Protein AF-A0A3D0YSS6-F1 (afdb_monomer)

Nearest PDB structures (foldseek):
  4v1t-assembly1_B  TM=6.063E-01  e=2.853E-01  Lyngbya aestuarii
  3hm2-assembly2_F  TM=6.237E-01  e=2.292E+00  Corynebacterium diphtheriae
  5je6-assembly1_A  TM=5.484E-01  e=1.655E+00  Burkholderia glumae
  4fe7-assembly1_A-2  TM=4.274E-01  e=8.087E-01  Escherichia coli
  6uak-assembly1_A-2  TM=5.687E-01  e=2.611E+00  Lachnospiraceae bacterium C6A11

Structure (mmCIF, N/CA/C/O backbone):
data_AF-A0A3D0YSS6-F1
#
_entry.id   AF-A0A3D0YSS6-F1
#
loop_
_atom_site.group_PDB
_atom_site.id
_atom_site.type_symbol
_atom_site.label_atom_id
_atom_site.label_alt_id
_atom_site.label_comp_id
_atom_site.label_asym_id
_atom_site.label_entity_id
_atom_site.label_seq_id
_atom_site.pdbx_PDB_ins_code
_atom_site.Cartn_x
_atom_site.Cartn_y
_atom_site.Cartn_z
_atom_site.occupancy
_atom_site.B_iso_or_equiv
_atom_site.auth_seq_id
_atom_site.auth_comp_id
_atom_site.auth_asym_id
_atom_site.auth_atom_id
_atom_site.pdbx_PDB_model_num
ATOM 1 N N . MET A 1 1 ? -20.074 -1.335 9.947 1.00 51.19 1 MET A N 1
ATOM 2 C CA . MET A 1 1 ? -19.011 -1.752 9.007 1.00 51.19 1 MET A CA 1
ATOM 3 C C . MET A 1 1 ? -18.109 -0.552 8.748 1.00 51.19 1 MET A C 1
ATOM 5 O O . MET A 1 1 ? -18.621 0.446 8.255 1.00 51.19 1 MET A O 1
ATOM 9 N N . SER A 1 2 ? -16.824 -0.589 9.121 1.00 76.44 2 SER A N 1
ATOM 10 C CA . SER A 1 2 ? -15.894 0.482 8.730 1.00 76.44 2 SER A CA 1
ATOM 11 C C . SER A 1 2 ? -15.377 0.200 7.325 1.00 76.44 2 SER A C 1
ATOM 13 O O . SER A 1 2 ? -14.796 -0.855 7.078 1.00 76.44 2 SER A O 1
ATOM 15 N N . GLN A 1 3 ? -15.605 1.128 6.406 1.00 88.19 3 GLN A N 1
ATOM 16 C CA . GLN A 1 3 ? -15.073 1.050 5.052 1.00 88.19 3 GLN A CA 1
ATOM 17 C C . GLN A 1 3 ? -13.529 0.991 5.095 1.00 88.19 3 GLN A C 1
ATOM 19 O O . GLN A 1 3 ? -12.937 1.783 5.832 1.00 88.19 3 GLN A O 1
ATOM 24 N N . PRO A 1 4 ? -12.858 0.090 4.345 1.00 94.50 4 PRO A N 1
ATOM 25 C CA . PRO A 1 4 ? -11.400 0.046 4.295 1.00 94.50 4 PRO A CA 1
ATOM 26 C C . PRO A 1 4 ? -10.840 1.389 3.840 1.00 94.50 4 PRO A C 1
ATOM 28 O O . PRO A 1 4 ? -11.366 1.980 2.906 1.00 94.50 4 PRO A O 1
ATOM 31 N N . THR A 1 5 ? -9.772 1.869 4.457 1.00 96.06 5 THR A N 1
ATOM 32 C CA . THR A 1 5 ? -9.146 3.153 4.120 1.00 96.06 5 THR A CA 1
ATOM 33 C C . THR A 1 5 ? -7.859 2.956 3.327 1.00 96.06 5 THR A C 1
ATOM 35 O O . THR A 1 5 ? -7.118 1.993 3.555 1.00 96.06 5 THR A O 1
ATOM 38 N N . ILE A 1 6 ? -7.582 3.871 2.396 1.00 96.38 6 ILE A N 1
ATOM 39 C CA . ILE A 1 6 ? -6.369 3.851 1.573 1.00 96.38 6 ILE A CA 1
ATOM 40 C C . ILE A 1 6 ? -5.686 5.219 1.527 1.00 96.38 6 ILE A C 1
ATOM 42 O O . ILE A 1 6 ? -6.324 6.236 1.270 1.00 96.38 6 ILE A O 1
ATOM 46 N N . TYR A 1 7 ? -4.372 5.227 1.732 1.00 95.06 7 TYR A N 1
ATOM 47 C CA . TYR A 1 7 ? -3.505 6.396 1.596 1.00 95.06 7 TYR A CA 1
ATOM 48 C C . TYR A 1 7 ? -2.504 6.149 0.464 1.00 95.06 7 TYR A C 1
ATOM 50 O O . TYR A 1 7 ? -1.880 5.088 0.401 1.00 95.06 7 TYR A O 1
ATOM 58 N N . VAL A 1 8 ? -2.346 7.111 -0.444 1.00 93.38 8 VAL A N 1
ATOM 59 C CA . VAL A 1 8 ? -1.460 6.987 -1.611 1.00 93.38 8 VAL A CA 1
ATOM 60 C C . VAL A 1 8 ? -0.427 8.105 -1.575 1.00 93.38 8 VAL A C 1
ATOM 62 O O . VAL A 1 8 ? -0.778 9.275 -1.689 1.00 93.38 8 VAL A O 1
ATOM 65 N N . ASP A 1 9 ? 0.848 7.736 -1.469 1.00 90.75 9 ASP A N 1
ATOM 66 C CA . ASP A 1 9 ? 1.966 8.670 -1.346 1.00 90.75 9 ASP A CA 1
ATOM 67 C C . ASP A 1 9 ? 3.108 8.287 -2.284 1.00 90.75 9 ASP A C 1
ATOM 69 O O . ASP A 1 9 ? 4.007 7.504 -1.954 1.00 90.75 9 ASP A O 1
ATOM 73 N N . LEU A 1 10 ? 3.048 8.851 -3.488 1.00 87.88 10 LEU A N 1
ATOM 74 C CA . LEU A 1 10 ? 4.039 8.636 -4.536 1.00 87.88 10 LEU A CA 1
ATOM 75 C C . LEU A 1 10 ? 5.081 9.765 -4.535 1.00 87.88 10 LEU A C 1
ATOM 77 O O . LEU A 1 10 ? 4.804 10.896 -4.140 1.00 87.88 10 LEU A O 1
ATOM 81 N N . GLY A 1 11 ? 6.310 9.467 -4.945 1.00 74.06 11 GLY A N 1
ATOM 82 C CA . GLY A 1 11 ? 7.456 10.380 -4.972 1.00 74.06 11 GLY A CA 1
ATOM 83 C C . GLY A 1 11 ? 7.352 11.513 -5.996 1.00 74.06 11 GLY A C 1
ATOM 84 O O . GLY A 1 11 ? 8.162 12.438 -5.962 1.00 74.06 11 GLY A O 1
ATOM 85 N N . PHE A 1 12 ? 6.357 11.485 -6.886 1.00 63.19 12 PHE A N 1
ATOM 86 C CA . PHE A 1 12 ? 6.121 12.544 -7.864 1.00 63.19 12 PHE A CA 1
ATOM 87 C C . PHE A 1 12 ? 5.628 13.818 -7.164 1.00 63.19 12 PHE A C 1
ATOM 89 O O . PHE A 1 12 ? 4.445 13.980 -6.881 1.00 63.19 12 PHE A O 1
ATOM 96 N N . ALA A 1 13 ? 6.554 14.731 -6.875 1.00 46.25 13 ALA A N 1
ATOM 97 C CA . ALA A 1 13 ? 6.290 16.010 -6.228 1.00 46.25 13 ALA A CA 1
ATOM 98 C C . ALA A 1 13 ? 5.350 16.904 -7.068 1.00 46.25 13 ALA A C 1
ATOM 100 O O . ALA A 1 13 ? 5.816 17.653 -7.925 1.00 46.25 13 ALA A O 1
ATOM 101 N N . LYS A 1 14 ? 4.031 16.810 -6.840 1.00 48.56 14 LYS A N 1
ATOM 102 C CA . LYS A 1 14 ? 2.966 17.811 -7.099 1.00 48.56 14 LYS A CA 1
ATOM 103 C C . LYS A 1 14 ? 1.606 17.249 -6.633 1.00 48.56 14 LYS A C 1
ATOM 105 O O . LYS A 1 14 ? 1.488 16.035 -6.510 1.00 48.56 14 LYS A O 1
ATOM 110 N N . PRO A 1 15 ? 0.582 18.092 -6.370 1.00 52.38 15 PRO A N 1
ATOM 111 C CA . PRO A 1 15 ? -0.502 17.765 -5.433 1.00 52.38 15 PRO A CA 1
ATOM 112 C C . PRO A 1 15 ? -1.352 16.550 -5.807 1.00 52.38 15 PRO A C 1
ATOM 114 O O . PRO A 1 15 ? -1.952 15.945 -4.931 1.00 52.38 15 PRO A O 1
ATOM 117 N N . VAL A 1 16 ? -1.402 16.178 -7.085 1.00 58.94 16 VAL A N 1
ATOM 118 C CA . VAL A 1 16 ? -2.070 14.965 -7.555 1.00 58.94 16 VAL A CA 1
ATOM 119 C C . VAL A 1 16 ? -1.332 14.495 -8.804 1.00 58.94 16 VAL A C 1
ATOM 121 O O . VAL A 1 16 ? -1.489 15.075 -9.879 1.00 58.94 16 VAL A O 1
ATOM 124 N N . SER A 1 17 ? -0.494 13.465 -8.685 1.00 74.19 17 SER A N 1
ATOM 125 C CA . SER A 1 17 ? 0.000 12.787 -9.885 1.00 74.19 17 SER A CA 1
ATOM 126 C C . SER A 1 17 ? -1.177 12.038 -10.541 1.00 74.19 17 SER A C 1
ATOM 128 O O . SER A 1 17 ? -1.990 11.456 -9.815 1.00 74.19 17 SER A O 1
ATOM 130 N N . PRO A 1 18 ? -1.311 12.015 -11.884 1.00 82.69 18 PRO A N 1
ATOM 131 C CA . PRO A 1 18 ? -2.362 11.243 -12.557 1.00 82.69 18 PRO A CA 1
ATOM 132 C C . PRO A 1 18 ? -2.391 9.772 -12.125 1.00 82.69 18 PRO A C 1
ATOM 134 O O . PRO A 1 18 ? -3.454 9.165 -12.033 1.00 82.69 18 PRO A O 1
ATOM 137 N N . LEU A 1 19 ? -1.222 9.220 -11.792 1.00 84.00 19 LEU A N 1
ATOM 138 C CA . LEU A 1 19 ? -1.087 7.867 -11.272 1.00 84.00 19 LEU A CA 1
ATOM 139 C C . LEU A 1 19 ? -1.705 7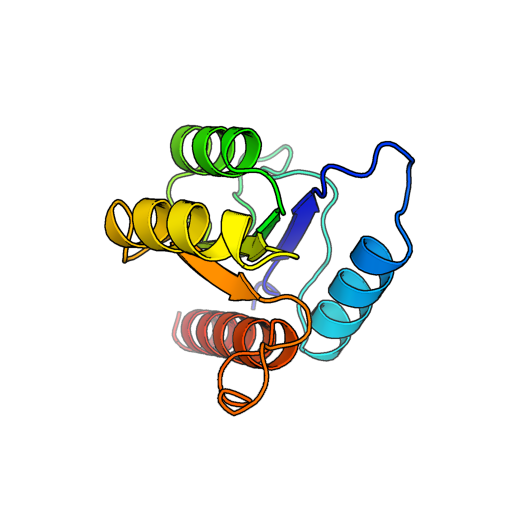.728 -9.872 1.00 84.00 19 LEU A C 1
ATOM 141 O O . LEU A 1 19 ? -2.473 6.800 -9.644 1.00 84.00 19 LEU A O 1
ATOM 145 N N . SER A 1 20 ? -1.450 8.669 -8.958 1.00 87.88 20 SER A N 1
ATOM 146 C CA . SER A 1 20 ? -2.093 8.697 -7.635 1.00 87.88 20 SER A CA 1
ATOM 147 C C . SER A 1 20 ? -3.618 8.758 -7.754 1.00 87.88 20 SER A C 1
ATOM 149 O O . SER A 1 20 ? -4.313 7.996 -7.085 1.00 87.88 20 SER A O 1
ATOM 151 N N . ALA A 1 21 ? -4.139 9.612 -8.643 1.00 88.75 21 ALA A N 1
ATOM 152 C CA . ALA A 1 21 ? -5.576 9.715 -8.901 1.00 88.75 21 ALA A CA 1
ATOM 153 C C . ALA A 1 21 ? -6.162 8.409 -9.458 1.00 88.75 21 ALA A C 1
ATOM 155 O O . ALA A 1 21 ? -7.210 7.965 -8.994 1.00 88.75 21 ALA A O 1
ATOM 156 N N . ALA A 1 22 ? -5.470 7.760 -10.398 1.00 89.25 22 ALA A N 1
ATOM 157 C CA . ALA A 1 22 ? -5.901 6.484 -10.960 1.00 89.25 22 ALA A CA 1
ATOM 158 C C . ALA A 1 22 ? -5.964 5.377 -9.894 1.00 89.25 22 ALA A C 1
ATOM 160 O O . ALA A 1 22 ? -6.945 4.640 -9.828 1.00 89.25 22 ALA A O 1
ATOM 161 N N . ILE A 1 23 ? -4.960 5.290 -9.015 1.00 91.56 23 ILE A N 1
ATOM 162 C CA . ILE A 1 23 ? -4.942 4.326 -7.902 1.00 91.56 23 ILE A CA 1
ATOM 163 C C . ILE A 1 23 ? -6.115 4.576 -6.954 1.00 91.56 23 ILE A C 1
ATOM 165 O O . ILE A 1 23 ? -6.827 3.640 -6.596 1.00 91.56 23 ILE A O 1
ATOM 169 N N . ILE A 1 24 ? -6.336 5.839 -6.579 1.00 93.19 24 ILE A N 1
ATOM 170 C CA . ILE A 1 24 ? -7.448 6.255 -5.719 1.00 93.19 24 ILE A CA 1
ATOM 171 C C . ILE A 1 24 ? -8.794 5.889 -6.350 1.00 93.19 24 ILE A C 1
ATOM 173 O O . ILE A 1 24 ? -9.668 5.363 -5.661 1.00 93.19 24 ILE A O 1
ATOM 177 N N . GLN A 1 25 ? -8.957 6.127 -7.652 1.00 92.94 25 GLN A N 1
ATOM 178 C CA . GLN A 1 25 ? -10.186 5.817 -8.376 1.00 92.94 25 GLN A CA 1
ATOM 179 C C . GLN A 1 25 ? -10.446 4.307 -8.422 1.00 92.94 25 GLN A C 1
ATOM 181 O O . GLN A 1 25 ? -11.563 3.874 -8.149 1.00 92.94 25 GLN A O 1
ATOM 186 N N . VAL A 1 26 ? -9.418 3.502 -8.705 1.00 92.81 26 VAL A N 1
ATOM 187 C CA . VAL A 1 26 ? -9.511 2.033 -8.692 1.00 92.81 26 VAL A CA 1
ATOM 188 C C . VAL A 1 26 ? -9.861 1.516 -7.296 1.00 92.81 26 VAL A C 1
ATOM 190 O O . VAL A 1 26 ? -10.776 0.710 -7.150 1.00 92.81 26 VAL A O 1
ATOM 193 N N . ALA A 1 27 ? -9.176 1.994 -6.257 1.00 94.50 27 ALA A N 1
ATOM 194 C CA . ALA A 1 27 ? -9.438 1.568 -4.886 1.00 94.50 27 ALA A CA 1
ATOM 195 C C . ALA A 1 27 ? -10.853 1.958 -4.425 1.00 94.50 27 ALA A C 1
ATOM 197 O O . ALA A 1 27 ? -11.553 1.142 -3.827 1.00 94.50 27 ALA A O 1
ATOM 198 N N . SER A 1 28 ? -11.302 3.169 -4.772 1.00 95.12 28 SER A N 1
ATOM 199 C CA . SER A 1 28 ? -12.673 3.632 -4.518 1.00 95.12 28 SER A CA 1
ATOM 200 C C . SER A 1 28 ? -13.713 2.758 -5.216 1.00 95.12 28 SER A C 1
ATOM 202 O O . SER A 1 28 ? -14.724 2.410 -4.611 1.00 95.12 28 SER A O 1
ATOM 204 N N . ALA A 1 29 ? -13.454 2.344 -6.461 1.00 94.44 29 ALA A N 1
ATOM 205 C CA . ALA A 1 29 ? -14.340 1.449 -7.205 1.00 94.44 29 ALA A CA 1
ATOM 206 C C . ALA A 1 29 ? -14.474 0.058 -6.553 1.00 94.44 29 ALA A C 1
ATOM 208 O O . ALA A 1 29 ? -15.511 -0.584 -6.699 1.00 94.44 29 ALA A O 1
ATOM 209 N N . PHE A 1 30 ? -13.463 -0.388 -5.799 1.00 94.56 30 PHE A N 1
ATOM 210 C CA . PHE A 1 30 ? -13.517 -1.609 -4.986 1.00 94.56 30 PHE A CA 1
ATOM 211 C C . PHE A 1 30 ? -14.036 -1.384 -3.558 1.00 94.56 30 PHE A C 1
ATOM 213 O O . PHE A 1 30 ? -14.084 -2.321 -2.768 1.00 94.56 30 PHE A O 1
ATOM 220 N N . GLY A 1 31 ? -14.457 -0.164 -3.219 1.00 93.62 31 GLY A N 1
ATOM 221 C CA . GLY A 1 31 ? -15.087 0.145 -1.940 1.00 93.62 31 GLY A CA 1
ATOM 222 C C . GLY A 1 31 ? -14.140 0.650 -0.855 1.00 93.62 31 GLY A C 1
ATOM 223 O O . GLY A 1 31 ? -14.580 0.775 0.284 1.00 93.62 31 GLY A O 1
ATOM 224 N N . ALA A 1 32 ? -12.883 0.991 -1.157 1.00 96.12 32 ALA A N 1
ATOM 225 C CA . ALA A 1 32 ? -12.024 1.689 -0.198 1.00 96.12 32 ALA A CA 1
ATOM 226 C C . ALA A 1 32 ? -12.346 3.195 -0.118 1.00 96.12 32 ALA A C 1
ATOM 228 O O . ALA A 1 32 ? -12.749 3.809 -1.101 1.00 96.12 32 ALA A O 1
ATOM 229 N N . CYS A 1 33 ? -12.136 3.802 1.047 1.00 95.38 33 CYS A N 1
ATOM 230 C CA . CYS A 1 33 ? -12.239 5.234 1.293 1.00 95.38 33 CYS A CA 1
ATOM 231 C C . CYS A 1 33 ? -10.839 5.875 1.223 1.00 95.38 33 CYS A C 1
ATOM 233 O O . CYS A 1 33 ? -9.976 5.539 2.043 1.00 95.38 33 CYS A O 1
ATOM 235 N N . PRO A 1 34 ? -10.572 6.771 0.260 1.00 94.44 34 PRO A N 1
ATOM 236 C CA . PRO A 1 34 ? -9.309 7.495 0.192 1.00 94.44 34 PRO A CA 1
ATOM 237 C C . PRO A 1 34 ? -9.157 8.455 1.372 1.00 94.44 34 PRO A C 1
ATOM 239 O O . PRO A 1 34 ? -10.089 9.185 1.706 1.00 94.44 34 PRO A O 1
ATOM 242 N N . VAL A 1 35 ? -7.969 8.491 1.967 1.00 94.50 35 VAL A N 1
ATOM 243 C CA . VAL A 1 35 ? -7.615 9.417 3.049 1.00 94.50 35 VAL A CA 1
ATOM 244 C C . VAL A 1 35 ? -6.345 10.191 2.706 1.00 94.50 35 VAL A C 1
ATOM 246 O O . VAL A 1 35 ? -5.534 9.759 1.888 1.00 94.50 35 VAL A O 1
ATOM 249 N N . ASP A 1 36 ? -6.167 11.344 3.342 1.00 90.62 36 ASP A N 1
ATOM 250 C CA . ASP A 1 36 ? -5.043 12.264 3.138 1.00 90.62 36 ASP A CA 1
ATOM 251 C C . ASP A 1 36 ? -3.884 12.041 4.125 1.00 90.62 36 ASP A C 1
ATOM 253 O O . ASP A 1 36 ? -2.821 12.645 3.981 1.00 90.62 36 ASP A O 1
ATOM 257 N N . LYS A 1 37 ? -4.077 11.186 5.137 1.00 91.50 37 LYS A N 1
ATOM 258 C CA . LYS A 1 37 ? -3.105 10.915 6.204 1.00 91.50 37 LYS A CA 1
ATOM 259 C C . LYS A 1 37 ? -3.052 9.435 6.561 1.00 91.50 37 LYS A C 1
ATOM 261 O O . LYS A 1 37 ? -4.047 8.722 6.499 1.00 91.50 37 LYS A O 1
ATOM 266 N N . ILE A 1 38 ? -1.883 9.001 7.028 1.00 92.19 38 ILE A N 1
ATOM 267 C CA . ILE A 1 38 ? -1.626 7.619 7.474 1.00 92.19 38 ILE A CA 1
ATOM 268 C C . ILE A 1 38 ? -2.301 7.281 8.808 1.00 92.19 38 ILE A C 1
ATOM 270 O O . ILE A 1 38 ? -2.515 6.114 9.127 1.00 92.19 38 ILE A O 1
ATOM 274 N N . ARG A 1 39 ? -2.598 8.316 9.597 1.00 92.50 39 ARG A N 1
ATOM 275 C CA . ARG A 1 39 ? -3.337 8.257 10.852 1.00 92.50 39 ARG A CA 1
ATOM 276 C C . ARG A 1 39 ? -4.316 9.417 10.881 1.00 92.50 39 ARG A C 1
ATOM 278 O O . ARG A 1 39 ? -3.944 10.548 10.556 1.00 92.50 39 ARG A O 1
ATOM 285 N N . SER A 1 40 ? -5.545 9.137 11.276 1.00 87.94 40 SER A N 1
ATOM 286 C CA . SER A 1 40 ? -6.553 10.154 11.548 1.00 87.94 40 SER A CA 1
ATOM 287 C C . SER A 1 40 ? -6.247 10.909 12.851 1.00 87.94 40 SER A C 1
ATOM 289 O O . SER A 1 40 ? -5.367 10.528 13.628 1.00 87.94 40 SER A O 1
ATOM 291 N N . SER A 1 41 ? -6.972 12.003 13.103 1.00 86.12 41 SER A N 1
ATOM 292 C CA . SER A 1 41 ? -6.790 12.846 14.297 1.00 86.12 41 SER A CA 1
ATOM 293 C C . SER A 1 41 ? -7.077 12.116 15.617 1.00 86.12 41 SER A C 1
ATOM 295 O O . SER A 1 41 ? -6.529 12.479 16.651 1.00 86.12 41 SER A O 1
ATOM 297 N N . ASP A 1 42 ? -7.920 11.087 15.578 1.00 86.75 42 ASP A N 1
ATOM 298 C CA . ASP A 1 42 ? -8.250 10.169 16.674 1.00 86.75 42 ASP A CA 1
ATOM 299 C C . ASP A 1 42 ? -7.293 8.961 16.763 1.00 86.75 42 ASP A C 1
ATOM 301 O O . ASP A 1 42 ? -7.472 8.082 17.601 1.00 86.75 42 ASP A O 1
ATOM 305 N N . GLY A 1 43 ? -6.238 8.928 15.939 1.00 86.00 43 GLY A N 1
ATOM 306 C CA . GLY A 1 43 ? -5.145 7.956 16.032 1.00 86.00 43 GLY A CA 1
ATOM 307 C C . GLY A 1 43 ? -5.361 6.642 15.276 1.00 86.00 43 GLY A C 1
ATOM 308 O O . GLY A 1 43 ? -4.490 5.768 15.343 1.00 86.00 43 GLY A O 1
ATOM 309 N N . VAL A 1 44 ? -6.465 6.502 14.535 1.00 89.94 44 VAL A N 1
ATOM 310 C CA . VAL A 1 44 ? -6.771 5.308 13.736 1.00 89.94 44 VAL A CA 1
ATOM 311 C C . VAL A 1 44 ? -5.848 5.248 12.522 1.00 89.94 44 VAL A C 1
ATOM 313 O O . VAL A 1 44 ? -5.716 6.211 11.768 1.00 89.94 44 VAL A O 1
ATOM 316 N N . GLU A 1 45 ? -5.183 4.108 12.341 1.00 93.62 45 GLU A N 1
ATOM 317 C CA . GLU A 1 45 ? -4.307 3.871 11.194 1.00 93.62 45 GLU A CA 1
ATOM 318 C C . GLU A 1 45 ? -5.104 3.588 9.925 1.00 93.62 45 GLU A C 1
ATOM 320 O O . GLU A 1 45 ? -6.109 2.873 9.940 1.00 93.62 45 GLU A O 1
ATOM 325 N N . VAL A 1 46 ? -4.585 4.082 8.804 1.00 94.88 46 VAL A N 1
ATOM 326 C CA . VAL A 1 46 ? -5.047 3.674 7.483 1.00 94.88 46 VAL A CA 1
ATOM 327 C C . VAL A 1 46 ? -4.846 2.168 7.279 1.00 94.88 46 VAL A C 1
ATOM 329 O O . VAL A 1 46 ? -3.871 1.580 7.753 1.00 94.88 46 VAL A O 1
ATOM 332 N N . ASN A 1 47 ? -5.756 1.513 6.558 1.00 95.88 47 ASN A N 1
ATOM 333 C CA . ASN A 1 47 ? -5.665 0.067 6.355 1.00 95.88 47 ASN A CA 1
ATOM 334 C C . ASN A 1 47 ? -4.632 -0.319 5.289 1.00 95.88 47 ASN A C 1
ATOM 336 O O . ASN A 1 47 ? -3.956 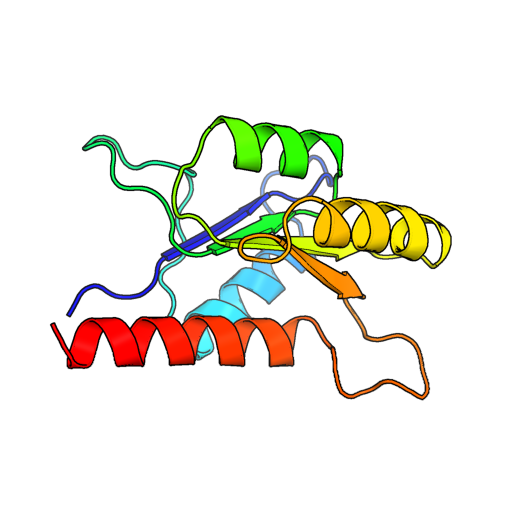-1.341 5.446 1.00 95.88 47 ASN A O 1
ATOM 340 N N . ILE A 1 48 ? -4.539 0.472 4.216 1.00 97.00 48 ILE A N 1
ATOM 341 C CA . ILE A 1 48 ? -3.666 0.234 3.062 1.00 97.00 48 ILE A CA 1
ATOM 342 C C . ILE A 1 48 ? -2.895 1.518 2.731 1.00 97.00 48 ILE A C 1
ATOM 344 O O . ILE A 1 48 ? -3.481 2.590 2.596 1.00 97.00 48 ILE A O 1
ATOM 348 N N . VAL A 1 49 ? -1.583 1.406 2.549 1.00 95.88 49 VAL A N 1
ATOM 349 C CA . VAL A 1 49 ? -0.710 2.477 2.059 1.00 95.88 49 VAL A CA 1
ATOM 350 C C . VAL A 1 49 ? -0.106 2.061 0.727 1.00 95.88 49 VAL A C 1
ATOM 352 O O . VAL A 1 49 ? 0.363 0.936 0.607 1.00 95.88 49 VAL A O 1
ATOM 355 N N . VAL A 1 50 ? -0.064 2.957 -0.256 1.00 94.81 50 VAL A N 1
ATOM 356 C CA . VAL A 1 50 ? 0.630 2.731 -1.534 1.00 94.81 50 VAL A CA 1
ATOM 357 C C . VAL A 1 50 ? 1.750 3.750 -1.692 1.00 94.81 50 VAL A C 1
ATOM 359 O O . VAL A 1 50 ? 1.511 4.951 -1.585 1.00 94.81 50 VAL A O 1
ATOM 362 N N . THR A 1 51 ? 2.966 3.282 -1.971 1.00 93.00 51 THR A N 1
ATOM 363 C CA . THR A 1 51 ? 4.125 4.143 -2.236 1.00 93.00 51 THR A CA 1
ATOM 364 C C . THR A 1 51 ? 5.058 3.528 -3.273 1.00 93.00 51 THR A C 1
ATOM 366 O O . THR A 1 51 ? 5.054 2.318 -3.479 1.00 93.00 51 THR A O 1
ATOM 369 N N . ASP A 1 52 ? 5.865 4.362 -3.917 1.00 90.81 52 ASP A N 1
ATOM 370 C CA . ASP A 1 52 ? 6.894 4.000 -4.898 1.00 90.81 52 ASP A CA 1
ATOM 371 C C . ASP A 1 52 ? 8.322 4.260 -4.393 1.00 90.81 52 ASP A C 1
ATOM 373 O O . ASP A 1 52 ? 9.282 4.172 -5.156 1.00 90.81 52 ASP A O 1
ATOM 377 N N . SER A 1 53 ? 8.472 4.584 -3.107 1.00 90.06 53 SER A N 1
ATOM 378 C CA . SER A 1 53 ? 9.752 4.926 -2.494 1.00 90.06 53 SER A CA 1
ATOM 379 C C . SER A 1 53 ? 10.051 4.017 -1.310 1.00 90.06 53 SER A C 1
ATOM 381 O O . SER A 1 53 ? 9.279 3.978 -0.349 1.00 90.06 53 SER A O 1
ATOM 383 N N . LEU A 1 54 ? 11.217 3.361 -1.324 1.00 91.25 54 LEU A N 1
ATOM 384 C CA . LEU A 1 54 ? 11.693 2.575 -0.184 1.00 91.25 54 LEU A CA 1
ATOM 385 C C . LEU A 1 54 ? 11.746 3.414 1.099 1.00 91.25 54 LEU A C 1
ATOM 387 O O . LEU A 1 54 ? 11.252 2.977 2.132 1.00 91.25 54 LEU A O 1
ATOM 391 N N 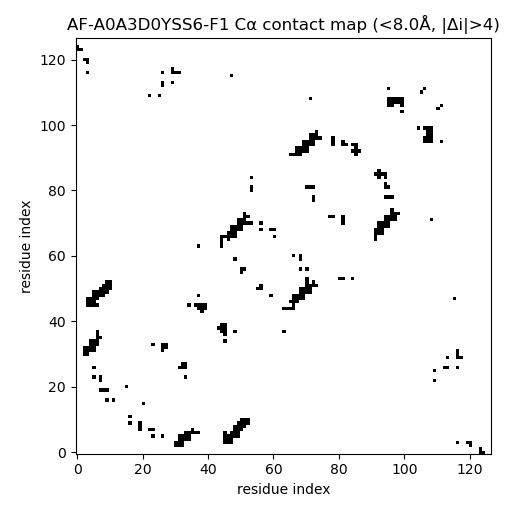. ALA A 1 55 ? 12.293 4.631 1.035 1.00 92.19 55 ALA A N 1
ATOM 392 C CA . ALA A 1 55 ? 12.421 5.500 2.206 1.00 92.19 55 ALA A CA 1
ATOM 393 C C . ALA A 1 55 ? 11.055 5.808 2.844 1.00 92.19 55 ALA A C 1
ATOM 395 O O . ALA A 1 55 ? 10.907 5.744 4.066 1.00 92.19 55 ALA A O 1
ATOM 396 N N . LYS A 1 56 ? 10.035 6.076 2.016 1.00 92.44 56 LYS A N 1
ATOM 397 C CA . LYS A 1 56 ? 8.658 6.248 2.496 1.00 92.44 56 LYS A CA 1
ATOM 398 C C . LYS A 1 56 ? 8.123 4.942 3.071 1.00 92.44 56 LYS A C 1
ATOM 400 O O . LYS A 1 56 ? 7.616 4.951 4.184 1.00 92.44 56 LYS A O 1
ATOM 405 N N . ALA A 1 57 ? 8.280 3.817 2.377 1.00 93.88 57 ALA A N 1
ATOM 406 C CA . ALA A 1 57 ? 7.810 2.515 2.851 1.00 93.88 57 ALA A CA 1
ATOM 407 C C . ALA A 1 57 ? 8.413 2.136 4.221 1.00 93.88 57 ALA A C 1
ATOM 409 O O . ALA A 1 57 ? 7.697 1.686 5.117 1.00 93.88 57 ALA A O 1
ATOM 410 N N . GLU A 1 58 ? 9.705 2.396 4.427 1.00 95.25 58 GLU A N 1
ATOM 411 C CA . GLU A 1 58 ? 10.394 2.214 5.708 1.00 95.25 58 GLU A CA 1
ATOM 412 C C . GLU A 1 58 ? 9.843 3.131 6.803 1.00 95.25 58 GLU A C 1
ATOM 414 O O . GLU A 1 58 ? 9.635 2.693 7.938 1.00 95.25 58 GLU A O 1
ATOM 419 N N . GLN A 1 59 ? 9.575 4.398 6.479 1.00 94.06 59 GLN A N 1
ATOM 420 C CA . GLN A 1 59 ? 8.923 5.324 7.403 1.00 94.06 59 GLN A CA 1
ATOM 421 C C . GLN A 1 59 ? 7.511 4.843 7.773 1.00 94.06 59 GLN A C 1
ATOM 423 O O . GLN A 1 59 ? 7.125 4.914 8.943 1.00 94.06 59 GLN A O 1
ATOM 428 N N . MET A 1 60 ? 6.748 4.310 6.815 1.00 94.44 60 MET A N 1
ATOM 429 C CA . MET A 1 60 ? 5.400 3.786 7.050 1.00 94.44 60 MET A CA 1
ATOM 430 C C . MET A 1 60 ? 5.423 2.561 7.962 1.00 94.44 60 MET A C 1
ATOM 432 O O . MET A 1 60 ? 4.654 2.519 8.920 1.00 94.44 60 MET A O 1
ATOM 436 N N . ILE A 1 61 ? 6.353 1.619 7.755 1.00 95.19 61 ILE A N 1
ATOM 437 C CA . ILE A 1 61 ? 6.538 0.469 8.657 1.00 95.19 61 ILE A CA 1
ATOM 438 C C . ILE A 1 61 ? 6.812 0.922 10.093 1.00 95.19 61 ILE A C 1
ATOM 440 O O . ILE A 1 61 ? 6.256 0.352 11.027 1.00 95.19 61 ILE A O 1
ATOM 444 N N . LYS A 1 62 ? 7.644 1.953 10.279 1.00 94.19 62 LYS A N 1
ATOM 445 C CA . LYS A 1 62 ? 7.994 2.470 11.612 1.00 94.19 62 LYS A CA 1
ATOM 446 C C . LYS A 1 62 ? 6.849 3.232 12.285 1.00 94.19 62 LYS A C 1
ATOM 448 O O . LYS A 1 62 ? 6.755 3.230 13.506 1.00 94.19 62 LYS A O 1
ATOM 453 N N . SER A 1 63 ? 6.013 3.914 11.504 1.00 91.38 63 SER A N 1
ATOM 454 C CA . SER A 1 63 ? 4.966 4.821 12.003 1.00 91.38 63 SER A CA 1
ATOM 455 C C . SER A 1 63 ? 3.582 4.180 12.130 1.00 91.38 63 SER A C 1
ATOM 457 O O . SER A 1 63 ? 2.667 4.808 12.669 1.00 91.38 63 SER A O 1
ATOM 459 N N . THR A 1 64 ? 3.418 2.937 11.678 1.00 94.75 64 THR A N 1
ATOM 460 C CA . THR A 1 64 ? 2.157 2.184 11.725 1.00 94.75 64 THR A CA 1
ATOM 461 C C . THR A 1 64 ? 2.389 0.776 12.261 1.00 94.75 64 THR A C 1
ATOM 463 O O . THR A 1 64 ? 3.450 0.189 12.051 1.00 94.75 64 THR A O 1
ATOM 466 N N . THR A 1 65 ? 1.395 0.203 12.926 1.00 94.25 65 THR A N 1
ATOM 467 C CA . THR A 1 65 ? 1.441 -1.146 13.497 1.00 94.25 65 THR A CA 1
ATOM 468 C C . THR A 1 65 ? 0.711 -2.157 12.615 1.00 94.25 65 THR A C 1
ATOM 470 O O . THR A 1 65 ? 1.209 -3.264 12.430 1.00 94.25 65 THR A O 1
ATOM 473 N N . ASN A 1 66 ? -0.424 -1.773 12.025 1.00 93.19 66 ASN A N 1
ATOM 474 C CA . ASN A 1 66 ? -1.357 -2.685 11.353 1.00 93.19 66 ASN A CA 1
ATOM 475 C C . ASN A 1 66 ? -1.597 -2.358 9.872 1.00 93.19 66 ASN A C 1
ATOM 477 O O . ASN A 1 66 ? -2.224 -3.153 9.161 1.00 93.19 66 ASN A O 1
ATOM 481 N N . ALA A 1 67 ? -1.130 -1.198 9.403 1.00 94.94 67 ALA A N 1
ATOM 482 C CA . ALA A 1 67 ? -1.252 -0.819 8.001 1.00 94.94 67 ALA A CA 1
ATOM 483 C C . ALA A 1 67 ? -0.499 -1.809 7.100 1.00 94.94 67 ALA A C 1
ATOM 485 O O . ALA A 1 67 ? 0.654 -2.169 7.380 1.00 94.94 67 ALA A O 1
ATOM 486 N N . VAL A 1 68 ? -1.158 -2.215 6.014 1.00 96.94 68 VAL A N 1
ATOM 487 C CA . VAL A 1 68 ? -0.545 -2.956 4.907 1.00 96.94 68 VAL A CA 1
ATOM 488 C C . VAL A 1 68 ? 0.089 -1.949 3.958 1.00 96.94 68 VAL A C 1
ATOM 490 O O . VAL A 1 68 ? -0.534 -0.953 3.603 1.00 96.94 68 VAL A O 1
ATOM 493 N N . ILE A 1 69 ? 1.319 -2.203 3.535 1.00 96.81 69 ILE A N 1
ATOM 494 C CA . ILE A 1 69 ? 2.109 -1.314 2.690 1.00 96.81 69 ILE A CA 1
ATOM 495 C C . ILE A 1 69 ? 2.328 -1.991 1.344 1.00 96.81 69 ILE A C 1
ATOM 497 O O . ILE A 1 69 ? 2.916 -3.063 1.242 1.00 96.81 69 ILE A O 1
ATOM 501 N N . VAL A 1 70 ? 1.868 -1.335 0.293 1.00 95.81 70 VAL A N 1
ATOM 502 C CA . VAL A 1 70 ? 2.089 -1.721 -1.091 1.00 95.81 70 VAL A CA 1
ATOM 503 C C . VAL A 1 70 ? 3.237 -0.877 -1.628 1.00 95.81 70 VAL A C 1
ATOM 505 O O . VAL A 1 70 ? 3.074 0.319 -1.878 1.00 95.81 70 VAL A O 1
ATOM 508 N N . TYR A 1 71 ? 4.403 -1.499 -1.797 1.00 93.56 71 TYR A N 1
ATOM 509 C CA . TYR A 1 71 ? 5.527 -0.899 -2.506 1.00 93.56 71 TYR A CA 1
ATOM 510 C C . TYR A 1 71 ? 5.358 -1.173 -4.006 1.00 93.56 71 TYR A C 1
ATOM 512 O O . TYR A 1 71 ? 5.733 -2.230 -4.521 1.00 93.56 71 TYR A O 1
ATOM 520 N N . ALA A 1 72 ? 4.759 -0.206 -4.697 1.00 90.81 72 ALA A N 1
ATOM 521 C CA . ALA A 1 72 ? 4.540 -0.236 -6.131 1.00 90.81 72 ALA A CA 1
ATOM 522 C C . ALA A 1 72 ? 5.755 0.348 -6.873 1.00 90.81 72 ALA A C 1
ATOM 524 O O . ALA A 1 72 ? 6.030 1.539 -6.775 1.00 90.81 72 ALA A O 1
ATOM 525 N N . TYR A 1 73 ? 6.494 -0.473 -7.615 1.00 86.06 73 TYR A N 1
ATOM 526 C CA . TYR A 1 73 ? 7.697 -0.050 -8.341 1.00 86.06 73 TYR A CA 1
ATOM 527 C C . TYR A 1 73 ? 7.443 0.063 -9.854 1.00 86.06 73 TYR A C 1
ATOM 529 O O . TYR A 1 73 ? 6.593 -0.629 -10.419 1.00 86.06 73 TYR A O 1
ATOM 537 N N . LEU A 1 74 ? 8.178 0.966 -10.517 1.00 79.50 74 LEU A N 1
ATOM 538 C CA . LEU A 1 74 ? 8.043 1.269 -11.956 1.00 79.50 74 LEU A CA 1
ATOM 539 C C . LEU A 1 74 ? 9.123 0.633 -12.841 1.00 79.50 74 LEU A C 1
ATOM 541 O O . LEU A 1 74 ? 9.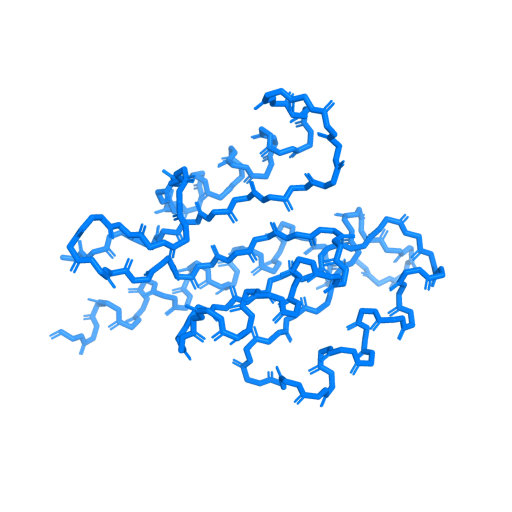009 0.673 -14.063 1.00 79.50 74 LEU A O 1
ATOM 545 N N . SER A 1 75 ? 10.206 0.121 -12.255 1.00 76.00 75 SER A N 1
ATOM 546 C CA . SER A 1 75 ? 11.359 -0.371 -13.009 1.00 76.00 75 SER A CA 1
ATOM 547 C C . SER A 1 75 ? 11.871 -1.695 -12.461 1.00 76.00 75 SER A C 1
ATOM 549 O O . SER A 1 75 ? 11.706 -2.006 -11.282 1.00 76.00 75 SER A O 1
ATOM 551 N N . VAL A 1 76 ? 12.559 -2.452 -13.318 1.00 71.69 76 VAL A N 1
ATOM 552 C CA . VAL A 1 76 ? 13.217 -3.714 -12.946 1.00 71.69 76 VAL A CA 1
ATOM 553 C C . VAL A 1 76 ? 14.253 -3.501 -11.836 1.00 71.69 76 VAL A C 1
ATOM 555 O O . VAL A 1 76 ? 14.369 -4.328 -10.938 1.00 71.69 76 VAL A O 1
ATOM 558 N N . VAL A 1 77 ? 14.954 -2.360 -11.840 1.00 72.94 77 VAL A N 1
ATOM 559 C CA . VAL A 1 77 ? 15.897 -1.992 -10.768 1.00 72.94 77 VAL A CA 1
ATOM 560 C C . VAL A 1 77 ? 15.164 -1.821 -9.431 1.00 72.94 77 VAL A C 1
ATOM 562 O O . VAL A 1 77 ? 15.642 -2.303 -8.407 1.00 72.94 77 VAL A O 1
ATOM 565 N N . GLY A 1 78 ? 13.973 -1.214 -9.448 1.00 76.88 78 GLY A N 1
ATOM 566 C CA . GLY A 1 78 ? 13.108 -1.113 -8.270 1.00 76.88 78 GLY A CA 1
ATOM 567 C C . GLY A 1 78 ? 12.554 -2.462 -7.792 1.00 76.88 78 GLY A C 1
ATOM 568 O O . GLY A 1 78 ? 12.311 -2.620 -6.599 1.00 76.88 78 GLY A O 1
ATOM 569 N N . SER A 1 79 ? 12.420 -3.455 -8.683 1.00 83.81 79 SER A N 1
ATOM 570 C CA . SER A 1 79 ? 11.889 -4.792 -8.358 1.00 83.81 79 SER A CA 1
ATOM 571 C C . SER A 1 79 ? 12.706 -5.482 -7.271 1.00 83.81 79 SER A C 1
ATOM 573 O O . SER A 1 79 ? 12.164 -5.892 -6.248 1.00 83.81 79 SER A O 1
ATOM 575 N N . SER A 1 80 ? 14.031 -5.546 -7.442 1.00 85.94 80 SER A N 1
ATOM 576 C CA . SER A 1 80 ? 14.915 -6.222 -6.485 1.00 85.94 80 SER A CA 1
ATOM 577 C C . SER A 1 80 ? 14.921 -5.555 -5.109 1.00 85.94 80 SER A C 1
ATOM 579 O O . SER A 1 80 ? 15.010 -6.236 -4.089 1.00 85.94 80 SER A O 1
ATOM 581 N N . GLU A 1 81 ? 14.838 -4.225 -5.058 1.00 89.25 81 GLU A N 1
ATOM 582 C CA . GLU A 1 81 ? 14.765 -3.493 -3.794 1.00 89.25 81 GLU A CA 1
ATOM 583 C C . GLU A 1 81 ? 13.420 -3.726 -3.095 1.00 89.25 81 GLU A C 1
ATOM 585 O O . GLU A 1 81 ? 13.387 -4.064 -1.909 1.00 89.25 81 GLU A O 1
ATOM 590 N N . ALA A 1 82 ? 12.319 -3.610 -3.839 1.00 89.00 82 ALA A N 1
ATOM 591 C CA . ALA A 1 82 ? 10.977 -3.794 -3.311 1.00 89.00 82 ALA A CA 1
ATOM 592 C C . ALA A 1 82 ? 10.745 -5.227 -2.813 1.00 89.00 82 ALA A C 1
ATOM 594 O O . ALA A 1 82 ? 10.190 -5.420 -1.734 1.00 89.00 82 ALA A O 1
ATOM 595 N N . GLU A 1 83 ? 11.212 -6.237 -3.550 1.00 90.81 83 GLU A N 1
ATOM 596 C CA . GLU A 1 83 ? 11.146 -7.646 -3.146 1.00 90.81 83 GLU A CA 1
ATOM 597 C C . GLU A 1 83 ? 11.949 -7.925 -1.875 1.00 90.81 83 GLU A C 1
ATOM 599 O O . GLU A 1 83 ? 11.447 -8.581 -0.962 1.00 90.81 83 GLU A O 1
ATOM 604 N N . ARG A 1 84 ? 13.172 -7.390 -1.765 1.00 93.31 84 ARG A N 1
ATOM 605 C CA . ARG A 1 84 ? 13.973 -7.521 -0.538 1.00 93.31 84 ARG A CA 1
ATOM 606 C C . ARG A 1 84 ? 13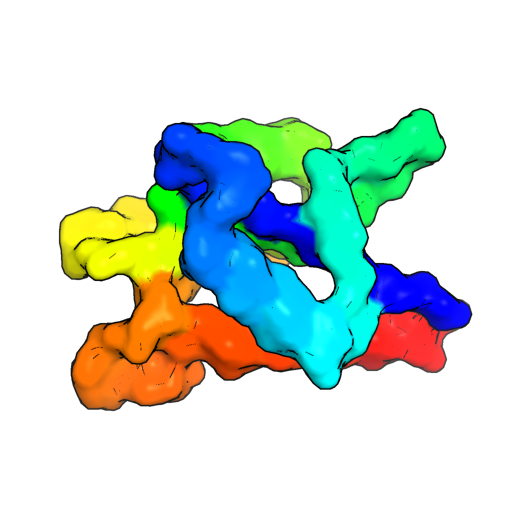.291 -6.856 0.649 1.00 93.31 84 ARG A C 1
ATOM 608 O O . ARG A 1 84 ? 13.327 -7.402 1.748 1.00 93.31 84 ARG A O 1
ATOM 615 N N . PHE A 1 85 ? 12.684 -5.689 0.446 1.00 94.81 85 PHE A N 1
ATOM 616 C CA . PHE A 1 85 ? 11.948 -5.006 1.502 1.00 94.81 85 PHE A CA 1
ATOM 617 C C . PHE A 1 85 ? 10.712 -5.804 1.938 1.00 94.81 85 PHE A C 1
ATOM 619 O O . PHE A 1 85 ? 10.515 -6.003 3.136 1.00 94.81 85 PHE A O 1
ATOM 626 N N . ALA A 1 86 ? 9.946 -6.339 0.983 1.00 94.31 86 ALA A N 1
ATOM 627 C CA . ALA A 1 86 ? 8.804 -7.206 1.254 1.00 94.31 86 ALA A CA 1
ATOM 628 C C . ALA A 1 86 ? 9.204 -8.472 2.026 1.00 94.31 86 ALA A C 1
ATOM 630 O O . ALA A 1 86 ? 8.569 -8.816 3.018 1.00 94.31 86 ALA A O 1
ATOM 631 N N . ALA A 1 87 ? 10.317 -9.109 1.653 1.00 95.06 87 ALA A N 1
ATOM 632 C CA . ALA A 1 87 ? 10.829 -10.295 2.338 1.00 95.06 87 ALA A CA 1
ATOM 633 C C . ALA A 1 87 ? 11.212 -10.043 3.810 1.00 95.06 87 ALA A C 1
ATOM 635 O O . ALA A 1 87 ? 11.158 -10.966 4.619 1.00 95.06 87 ALA A O 1
ATOM 636 N N . ARG A 1 88 ? 11.578 -8.805 4.182 1.00 95.94 88 ARG A N 1
ATOM 637 C CA . ARG A 1 88 ? 11.851 -8.427 5.584 1.00 95.94 88 ARG A CA 1
ATOM 638 C C . ARG A 1 88 ? 10.584 -8.193 6.409 1.00 95.94 88 ARG A C 1
ATOM 640 O O . ARG A 1 88 ? 10.652 -8.229 7.635 1.00 95.94 88 ARG A O 1
ATOM 647 N N . HIS A 1 89 ? 9.451 -7.942 5.757 1.00 95.94 89 HIS A N 1
ATOM 648 C CA . HIS A 1 89 ? 8.176 -7.607 6.393 1.00 95.94 89 HIS A CA 1
ATOM 649 C C . HIS A 1 89 ? 7.003 -8.353 5.722 1.00 95.94 89 HIS A C 1
ATOM 651 O O . HIS A 1 89 ? 6.063 -7.707 5.251 1.00 95.94 89 HIS A O 1
ATOM 657 N N . PRO A 1 90 ? 7.036 -9.698 5.661 1.00 93.50 90 PRO A N 1
ATOM 658 C CA . PRO A 1 90 ? 6.154 -10.488 4.796 1.00 93.50 90 PRO A CA 1
ATOM 659 C C . PRO A 1 90 ? 4.661 -10.353 5.125 1.00 93.50 90 PRO A C 1
ATOM 661 O O . PRO A 1 90 ? 3.831 -10.446 4.227 1.00 93.50 90 PRO A O 1
ATOM 664 N N . ASP A 1 91 ? 4.314 -10.076 6.384 1.00 93.69 91 ASP A N 1
ATOM 665 C CA . ASP A 1 91 ? 2.916 -9.939 6.821 1.00 93.69 91 ASP A CA 1
ATOM 666 C C . ASP A 1 91 ? 2.314 -8.562 6.516 1.00 93.69 91 ASP A C 1
ATOM 668 O O . ASP A 1 91 ? 1.110 -8.347 6.656 1.00 93.69 91 ASP A O 1
ATOM 672 N N . ARG A 1 92 ? 3.161 -7.588 6.164 1.00 94.88 92 ARG A N 1
ATOM 673 C CA . ARG A 1 92 ? 2.767 -6.179 6.074 1.00 94.88 92 ARG A CA 1
ATOM 674 C C . ARG A 1 92 ? 3.141 -5.513 4.766 1.00 94.88 92 ARG A C 1
ATOM 676 O O . ARG A 1 92 ? 2.557 -4.480 4.463 1.00 94.88 92 ARG A O 1
ATOM 683 N N . VAL A 1 93 ? 4.097 -6.047 4.011 1.00 96.56 93 VAL A N 1
ATOM 684 C CA . VAL A 1 93 ? 4.607 -5.411 2.796 1.00 96.56 93 VAL A CA 1
ATOM 685 C C . VAL A 1 93 ? 4.369 -6.299 1.587 1.00 96.56 93 VAL A C 1
ATOM 687 O O . VAL A 1 93 ? 4.846 -7.427 1.518 1.00 96.56 93 VAL A O 1
ATOM 690 N N . HIS A 1 94 ? 3.709 -5.731 0.583 1.00 94.38 94 HIS A N 1
ATOM 691 C CA . HIS A 1 94 ? 3.563 -6.328 -0.736 1.00 94.38 94 HIS A CA 1
ATOM 692 C C . HIS A 1 94 ? 4.341 -5.497 -1.749 1.00 94.38 94 HIS A C 1
ATOM 694 O O . HIS A 1 94 ? 4.095 -4.300 -1.890 1.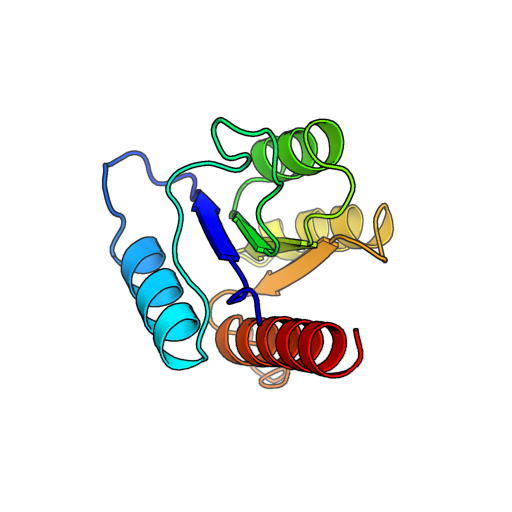00 94.38 94 HIS A O 1
ATOM 700 N N . SER A 1 95 ? 5.261 -6.123 -2.478 1.00 92.00 95 SER A N 1
ATOM 701 C CA . SER A 1 95 ? 5.903 -5.502 -3.633 1.00 92.00 95 SER A CA 1
ATOM 702 C C . SER A 1 95 ? 5.134 -5.844 -4.908 1.00 92.00 95 SER A C 1
ATOM 704 O O . SER A 1 95 ? 4.717 -6.987 -5.114 1.00 92.00 95 SER A O 1
ATOM 706 N N . VAL A 1 96 ? 4.917 -4.852 -5.772 1.00 90.75 96 VAL A N 1
ATOM 707 C CA . VAL A 1 96 ? 4.181 -5.046 -7.028 1.00 90.75 96 VAL A CA 1
ATOM 708 C C . VAL A 1 96 ? 4.679 -4.099 -8.111 1.00 90.75 96 VAL A C 1
ATOM 710 O O . VAL A 1 96 ? 4.997 -2.946 -7.838 1.00 90.75 96 VAL A O 1
ATOM 713 N N . HIS A 1 97 ? 4.724 -4.559 -9.358 1.00 86.00 97 HIS A N 1
ATOM 714 C CA . HIS A 1 97 ? 4.964 -3.661 -10.482 1.00 86.00 97 HIS A CA 1
ATOM 715 C C . HIS A 1 97 ? 3.670 -2.925 -10.850 1.00 86.00 97 HIS A C 1
ATOM 717 O O . HIS A 1 97 ? 2.621 -3.561 -10.979 1.00 86.00 97 HIS A O 1
ATOM 723 N N . PHE A 1 98 ? 3.731 -1.612 -11.091 1.00 77.88 98 PHE A N 1
ATOM 724 C CA . PHE A 1 98 ? 2.536 -0.811 -11.404 1.00 77.88 98 PHE A CA 1
ATOM 725 C C . PHE A 1 98 ? 1.697 -1.385 -12.553 1.00 77.88 98 PHE A C 1
ATOM 727 O O . PHE A 1 98 ? 0.492 -1.585 -12.405 1.00 77.88 98 PHE A O 1
ATOM 734 N N . PHE A 1 99 ? 2.343 -1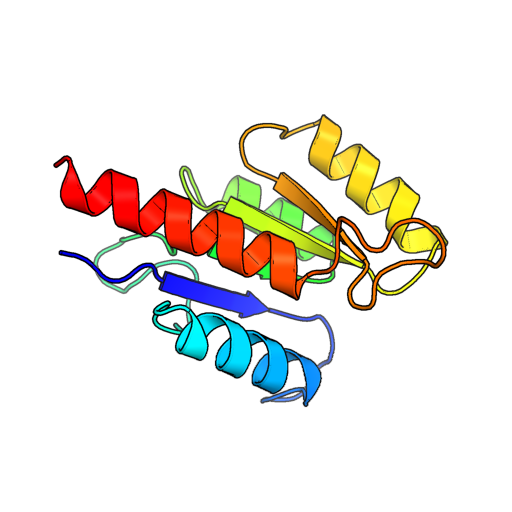.675 -13.683 1.00 73.50 99 PHE A N 1
ATOM 735 C CA . PHE A 1 99 ? 1.679 -2.099 -14.922 1.00 73.50 99 PHE A CA 1
ATOM 736 C C . PHE A 1 99 ? 1.703 -3.618 -15.142 1.00 73.50 99 PHE A C 1
ATOM 738 O O . PHE A 1 99 ? 1.209 -4.100 -16.155 1.00 73.50 99 PHE A O 1
ATOM 745 N N . GLY A 1 100 ? 2.299 -4.374 -14.212 1.00 64.81 100 GLY A N 1
ATOM 746 C CA . GLY A 1 100 ? 2.778 -5.730 -14.487 1.00 64.81 100 GLY A CA 1
ATOM 747 C C . GLY A 1 100 ? 4.032 -5.715 -15.372 1.00 64.81 100 GLY A C 1
ATOM 748 O O . GLY A 1 100 ? 4.246 -4.795 -16.160 1.00 64.81 100 GLY A O 1
ATOM 749 N N . LEU A 1 101 ? 4.910 -6.695 -15.192 1.00 56.50 101 LEU A N 1
ATOM 750 C CA . LEU A 1 101 ? 5.991 -6.981 -16.137 1.00 56.50 101 LEU A CA 1
ATOM 751 C C . LEU A 1 101 ? 5.542 -8.205 -16.943 1.00 56.50 101 LEU A C 1
ATOM 753 O O . LEU A 1 101 ? 5.008 -9.152 -16.364 1.00 56.50 101 LEU A O 1
ATOM 757 N N . GLY A 1 102 ? 5.680 -8.148 -18.272 1.00 49.50 102 GLY A N 1
ATOM 758 C CA . GLY A 1 102 ? 5.166 -9.164 -19.199 1.00 49.50 102 GLY A CA 1
ATOM 759 C C . GLY A 1 102 ? 5.465 -10.611 -18.775 1.00 49.50 102 GLY A C 1
ATOM 760 O O . GLY A 1 102 ? 6.480 -10.882 -18.140 1.00 49.50 102 GLY A O 1
ATOM 761 N N . GLN A 1 103 ? 4.552 -11.520 -19.145 1.00 46.59 103 GLN A N 1
ATOM 762 C CA . GLN A 1 103 ? 4.434 -12.939 -18.743 1.00 46.59 103 GLN A CA 1
ATOM 763 C C . GLN A 1 103 ? 3.966 -13.195 -17.291 1.00 46.59 103 GLN A C 1
ATOM 765 O O . GLN A 1 103 ? 3.500 -14.294 -17.001 1.00 46.59 103 GLN A O 1
ATOM 770 N N . HIS A 1 104 ? 3.966 -12.194 -16.401 1.00 51.09 104 HIS A N 1
ATOM 771 C CA . HIS A 1 104 ? 3.404 -12.301 -15.044 1.00 51.09 104 HIS A CA 1
ATOM 772 C C . HIS A 1 104 ? 2.213 -11.350 -14.830 1.00 51.09 104 HIS A C 1
ATOM 774 O O . HIS A 1 104 ? 2.194 -10.532 -13.910 1.00 51.09 104 HIS A O 1
ATOM 780 N N . GLU A 1 105 ? 1.172 -11.490 -15.658 1.00 49.44 105 GLU A N 1
ATOM 781 C CA . GLU A 1 105 ? -0.102 -10.750 -15.539 1.00 49.44 105 GLU A CA 1
ATOM 782 C C . GLU A 1 105 ? -0.790 -10.931 -14.171 1.00 49.44 105 GLU A C 1
ATOM 784 O O . GLU A 1 105 ? -1.597 -10.103 -13.752 1.00 49.44 105 GLU A O 1
ATOM 789 N N . ALA A 1 106 ? -0.435 -11.987 -13.434 1.00 49.94 106 ALA A N 1
ATOM 790 C CA . ALA A 1 106 ? -1.066 -12.373 -12.175 1.00 49.94 106 ALA A CA 1
ATOM 791 C C . ALA A 1 106 ? -0.855 -11.391 -11.003 1.00 49.94 106 ALA A C 1
ATOM 793 O O . ALA A 1 106 ? -1.471 -11.574 -9.953 1.00 49.94 106 ALA A O 1
ATOM 794 N N . ARG A 1 107 ? 0.009 -10.372 -11.129 1.00 62.06 107 ARG A N 1
ATOM 795 C CA . ARG A 1 107 ? 0.292 -9.409 -10.047 1.00 62.06 107 ARG A CA 1
ATOM 796 C C . ARG A 1 107 ? 0.419 -7.978 -10.565 1.00 62.06 107 ARG A C 1
ATOM 798 O O . ARG A 1 107 ? 1.472 -7.357 -10.457 1.00 62.06 107 ARG A O 1
ATOM 805 N N . THR A 1 108 ? -0.660 -7.449 -11.135 1.00 81.44 108 THR A N 1
ATOM 806 C CA . THR A 1 108 ? -0.798 -5.996 -11.325 1.00 81.44 108 THR A CA 1
ATOM 807 C C . THR A 1 108 ? -1.203 -5.329 -10.010 1.00 81.44 108 THR A C 1
ATOM 809 O O . THR A 1 108 ? -1.812 -5.962 -9.140 1.00 81.44 108 THR A O 1
ATOM 812 N N . LEU A 1 109 ? -0.918 -4.030 -9.873 1.00 87.75 109 LEU A N 1
ATOM 813 C CA . LEU A 1 109 ? -1.364 -3.247 -8.716 1.00 87.75 109 LEU A CA 1
ATOM 814 C C . LEU A 1 109 ? -2.888 -3.335 -8.521 1.00 87.75 109 LEU 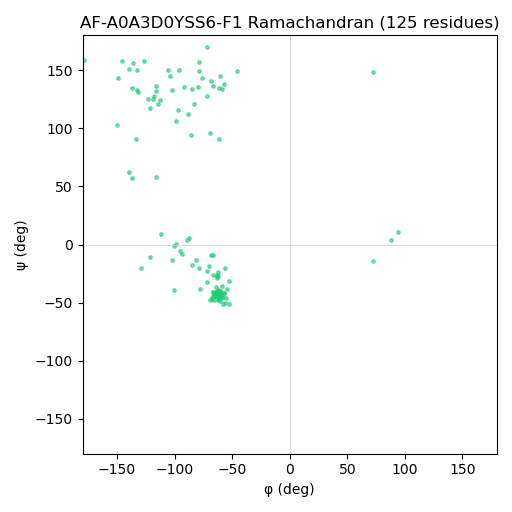A C 1
ATOM 816 O O . LEU A 1 109 ? -3.358 -3.457 -7.395 1.00 87.75 109 LEU A O 1
ATOM 820 N N . VAL A 1 110 ? -3.659 -3.336 -9.612 1.00 89.75 110 VAL A N 1
ATOM 821 C CA . VAL A 1 110 ? -5.129 -3.413 -9.574 1.00 89.75 110 VAL A CA 1
ATOM 822 C C . VAL A 1 110 ? -5.609 -4.707 -8.915 1.00 89.75 110 VAL A C 1
ATOM 824 O O . VAL A 1 110 ? -6.452 -4.660 -8.020 1.00 89.75 110 VAL A O 1
ATOM 827 N N . ILE A 1 111 ? -5.063 -5.857 -9.327 1.00 89.00 111 ILE A N 1
ATOM 828 C CA . ILE A 1 111 ? -5.448 -7.169 -8.781 1.00 89.00 111 ILE A CA 1
ATOM 829 C C . ILE A 1 111 ? -5.107 -7.244 -7.291 1.00 89.00 111 ILE A C 1
ATOM 831 O O . ILE A 1 111 ? -5.942 -7.667 -6.490 1.00 89.00 111 ILE A O 1
ATOM 835 N N . LEU A 1 112 ? -3.910 -6.789 -6.914 1.00 91.81 112 LEU A N 1
ATOM 836 C CA . LEU A 1 112 ? -3.480 -6.772 -5.519 1.00 91.81 112 LEU A CA 1
ATOM 837 C C . LEU A 1 112 ? -4.388 -5.881 -4.660 1.00 91.81 112 LEU A C 1
ATOM 839 O O . LEU A 1 112 ? -4.833 -6.305 -3.597 1.00 91.81 112 LEU A O 1
ATOM 843 N N . LEU A 1 113 ? -4.702 -4.666 -5.122 1.00 93.38 113 LEU A N 1
ATOM 844 C CA . LEU A 1 113 ? -5.583 -3.757 -4.388 1.00 93.38 113 LEU A CA 1
ATOM 845 C C . LEU A 1 113 ? -6.965 -4.370 -4.172 1.00 93.38 113 LEU A C 1
ATOM 847 O O . LEU A 1 113 ? -7.466 -4.323 -3.052 1.00 93.38 113 LEU A O 1
ATOM 851 N N . LYS A 1 114 ? -7.547 -5.006 -5.197 1.00 93.69 114 LYS A N 1
ATOM 852 C CA . LYS A 1 114 ? -8.821 -5.717 -5.052 1.00 93.69 114 LYS A CA 1
ATOM 853 C C . LYS A 1 114 ? -8.749 -6.776 -3.947 1.00 93.69 114 LYS A C 1
ATOM 855 O O . LYS A 1 114 ? -9.598 -6.789 -3.064 1.00 93.69 114 LYS A O 1
ATOM 860 N N . GLN A 1 115 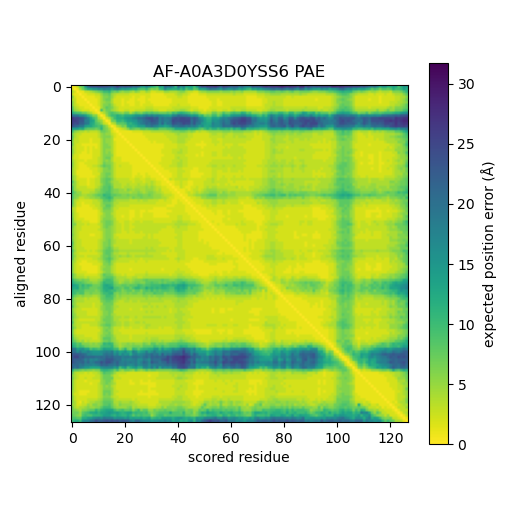? -7.725 -7.632 -3.967 1.00 93.25 115 GLN A N 1
ATOM 861 C CA . GLN A 1 115 ? -7.550 -8.697 -2.971 1.00 93.25 115 GLN A CA 1
ATOM 862 C C . GLN A 1 115 ? -7.425 -8.148 -1.546 1.00 93.25 115 GLN A C 1
ATOM 864 O O . GLN A 1 115 ? -8.064 -8.660 -0.629 1.00 93.25 115 GLN A O 1
ATOM 869 N N . LEU A 1 116 ? -6.625 -7.094 -1.358 1.00 94.06 116 LEU A N 1
ATOM 870 C CA . LEU A 1 116 ? -6.428 -6.473 -0.049 1.00 94.06 116 LEU A CA 1
ATOM 871 C C . LEU A 1 116 ? -7.712 -5.820 0.473 1.00 94.06 116 LEU A C 1
ATOM 873 O O . LEU A 1 116 ? -8.026 -5.946 1.656 1.00 94.06 116 LEU A O 1
ATOM 877 N N . ILE A 1 117 ? -8.461 -5.141 -0.396 1.00 94.75 117 ILE A N 1
ATOM 878 C CA . ILE A 1 117 ? -9.721 -4.488 -0.029 1.00 94.75 117 ILE A CA 1
ATOM 879 C C . ILE A 1 117 ? -10.785 -5.536 0.320 1.00 94.75 117 ILE A C 1
ATOM 881 O O . ILE A 1 117 ? -11.397 -5.438 1.384 1.00 94.75 117 ILE A O 1
ATOM 885 N N . ASP A 1 118 ? -10.940 -6.581 -0.499 1.00 93.38 118 ASP A N 1
ATOM 886 C CA . ASP A 1 118 ? -11.875 -7.684 -0.240 1.00 93.38 118 ASP A CA 1
ATOM 887 C C . ASP A 1 118 ? -11.572 -8.382 1.094 1.00 93.38 118 ASP A C 1
ATOM 889 O O . ASP A 1 118 ? -12.478 -8.617 1.897 1.00 93.38 118 ASP A O 1
ATOM 893 N N . ALA A 1 119 ? -10.295 -8.665 1.375 1.00 91.31 119 ALA A N 1
ATOM 894 C CA . ALA A 1 119 ? -9.879 -9.278 2.635 1.00 91.31 119 ALA A CA 1
ATOM 895 C C . ALA A 1 119 ? -10.246 -8.405 3.848 1.00 91.31 119 ALA A C 1
ATOM 897 O O . ALA A 1 119 ? -10.721 -8.912 4.865 1.00 91.31 119 ALA A O 1
ATOM 898 N N . ARG A 1 120 ? -10.083 -7.077 3.745 1.00 90.00 120 ARG A N 1
ATOM 899 C CA . ARG A 1 120 ? -10.484 -6.148 4.814 1.00 90.00 120 ARG A CA 1
ATOM 900 C C . ARG A 1 120 ? -11.998 -6.110 5.006 1.00 90.00 120 ARG A C 1
ATOM 902 O O . ARG A 1 120 ? -12.450 -6.122 6.149 1.00 90.00 120 ARG A O 1
ATOM 909 N N . LEU A 1 121 ? -12.772 -6.124 3.922 1.00 86.00 121 LEU A N 1
ATOM 910 C CA . LEU A 1 121 ? -14.235 -6.165 3.992 1.00 86.00 121 LEU A CA 1
ATOM 911 C C . LEU A 1 121 ? -14.745 -7.439 4.684 1.00 86.00 121 LEU A C 1
ATOM 913 O O . LEU A 1 121 ? -15.674 -7.362 5.486 1.00 86.00 121 LEU A O 1
ATOM 917 N N . GLN A 1 122 ? -14.119 -8.593 4.433 1.00 86.25 122 GLN A N 1
ATOM 918 C CA . GLN A 1 122 ? -14.481 -9.865 5.076 1.00 86.25 122 GLN A CA 1
ATOM 919 C C . GLN A 1 122 ? -14.202 -9.872 6.587 1.00 86.25 122 GLN A C 1
ATOM 921 O O . GLN A 1 122 ? -15.039 -10.338 7.364 1.00 86.25 122 GLN A O 1
ATOM 926 N N . ILE A 1 123 ? -13.065 -9.312 7.019 1.00 79.81 123 ILE A N 1
ATOM 927 C CA . ILE A 1 123 ? -12.728 -9.176 8.447 1.00 79.81 123 ILE A CA 1
ATOM 928 C C . ILE A 1 123 ? -13.778 -8.313 9.161 1.00 79.81 123 ILE A C 1
ATOM 930 O O . ILE A 1 123 ? -14.282 -8.694 10.217 1.00 79.81 123 ILE A O 1
ATOM 934 N N . SER A 1 124 ? -14.163 -7.184 8.559 1.00 70.81 124 SER A N 1
ATOM 935 C CA . SER A 1 124 ? -15.168 -6.274 9.122 1.00 70.81 124 SER A CA 1
ATOM 936 C C . SER A 1 124 ? -16.598 -6.821 9.117 1.00 70.81 124 SER A C 1
ATOM 938 O O . SER A 1 124 ? -17.437 -6.275 9.825 1.00 70.81 124 SER A O 1
ATOM 940 N N . ALA A 1 125 ? -16.899 -7.843 8.312 1.00 68.69 125 ALA A N 1
ATOM 941 C CA . ALA A 1 125 ? -18.194 -8.527 8.319 1.00 68.69 125 ALA A CA 1
ATOM 942 C C . ALA A 1 125 ? -18.280 -9.635 9.385 1.00 68.69 125 ALA A C 1
ATOM 944 O O . ALA A 1 125 ? -19.376 -10.072 9.723 1.00 68.69 125 ALA A O 1
ATOM 945 N N . SER A 1 126 ? -17.131 -10.089 9.892 1.00 66.31 126 SER A N 1
ATOM 946 C CA . SER A 1 126 ? -17.021 -11.188 10.862 1.00 66.31 126 SER A CA 1
ATOM 947 C C . SER A 1 126 ? -16.809 -10.707 12.306 1.00 66.31 126 SER A C 1
ATOM 949 O O . SER A 1 126 ? -16.690 -11.538 13.204 1.00 66.31 126 SER A O 1
ATOM 951 N N . SER A 1 127 ? -16.717 -9.386 12.512 1.00 57.50 127 SER A N 1
ATOM 952 C CA . SER A 1 127 ? -16.516 -8.706 13.805 1.00 57.50 127 SER A CA 1
ATOM 953 C C . SER A 1 127 ? -17.781 -7.961 14.214 1.00 57.50 127 SER A C 1
ATOM 955 O O . SER A 1 127 ? -18.111 -7.988 15.418 1.00 57.50 127 SER A O 1
#

Secondary structure (DSSP, 8-state):
-PPPEEEEE-SS-SS--HHHHHHHHHHHHTT-EE-SSSB-TT-PBPSEEEES-HHHHHHHHHH-SS-EEEEEESSHHHHHHHHHHHHHSTTTEEEEETT--TT-GGGBHHHHHHHHHHHHHHHHH--

Solvent-accessible surface area (backbone atoms only — not comparable to full-atom values): 7213 Å² total; per-residue (Å²): 122,78,68,45,31,34,25,75,56,62,80,64,91,58,102,71,42,73,65,56,52,51,52,48,51,54,43,40,74,64,55,34,44,77,46,96,50,67,48,49,98,89,65,52,64,31,49,32,36,39,26,56,40,69,71,57,51,55,51,47,59,75,77,45,92,78,42,32,36,35,39,38,26,92,46,76,78,41,44,62,55,33,46,54,54,15,71,76,36,68,94,36,31,44,53,34,34,57,83,34,58,91,97,44,75,90,45,24,43,67,58,51,52,48,53,55,46,51,54,49,54,53,54,49,73,76,110

Mean predicted aligned error: 5.52 Å

Foldseek 3Di:
DDFAEEEEDEPPPDDDDVLNVVLCVLLVVLGYHYDHDQADPVGDGHQEYEYQDPVVQVVSVVSDDHHAYENEHADPVSQVVLVVVCVVVVPRYDYAYQDDDPPCPVGHPSNVSNVSSVVVVVVVVVD

Sequence (127 aa):
MSQPTIYVDLGFAKPVSPLSAAIIQVASAFGACPVDKIRSSDGVEVNIVVTDSLAKAEQMIKSTTNAVIVYAYLSVVGSSEAERFAARHPDRVHSVHFFGLGQHEARTLVILLKQLIDARLQISASS

pLDDT: mean 85.6, std 13.45, range [46.25, 97.0]

Radius of gyration: 13.88 Å; Cα contacts (8 Å, |Δi|>4): 201; chains: 1; bounding box: 35×31×36 Å